Protein AF-A0A662J7N1-F1 (afdb_monomer_lite)

Secondary structure (DSSP, 8-state):
---PPPPHHHHHHTBHHHHHHHHHHHHHTTGGGGS-HHHHHHHHHHHHH-SB---HHHHHHHHHHHHHHHHHSPPPHHHHHHHHHHHHHHHHHHHHHHTT-GGGGGGGG-HHHHHHHHHHHHHS-GGG----

Radius of gyration: 20.16 Å; chains: 1; bounding box: 55×26×53 Å

pLDDT: mean 90.95, std 11.25, range [36.09, 97.69]

Foldseek 3Di:
DDPDDDDPLLQLCQALVNLVVLCVQCVVLVVLVVDDPVLNVLSVCSNVPHGGDPDPVSSVSSVVSSVSSVVSGDDDLLRQQLVQLLVVLVVVLVVVVVVPPPVSVCSSVDSVNSSVSSVVLVPDDPVPHDHD

Sequence (132 aa):
MSLQAPSIDERWLLTREGLERVKKRALRFKAWFKLDRFERAAIDLTIRVVERVRNSTLAQVILRIVDKLRQWLKPSLKERALNIGRPLAEKVSRIAQAWGNRKAKAWANDSNFIFYLGISWLNTSIIYRQPP

Structure (mmCIF, N/CA/C/O backbone):
data_AF-A0A662J7N1-F1
#
_entry.id   AF-A0A662J7N1-F1
#
loop_
_atom_site.group_PDB
_atom_site.id
_atom_site.type_symbol
_atom_site.l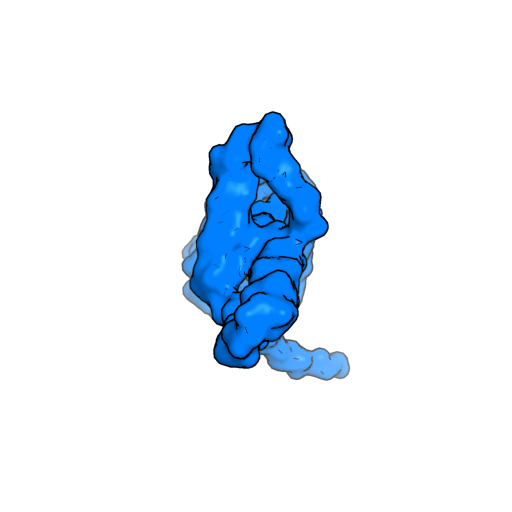abel_atom_id
_atom_site.label_alt_id
_atom_site.label_comp_id
_atom_site.label_asym_id
_atom_site.label_entity_id
_atom_site.label_seq_id
_atom_site.pdbx_PDB_ins_code
_atom_site.Cartn_x
_atom_site.Cartn_y
_atom_site.Cartn_z
_atom_site.occupancy
_atom_site.B_iso_or_equiv
_atom_site.auth_seq_id
_atom_site.auth_comp_id
_atom_site.auth_asym_id
_atom_site.auth_atom_id
_atom_site.pdbx_PDB_model_num
ATOM 1 N N . MET A 1 1 ? -30.438 8.656 -1.400 1.00 36.09 1 MET A N 1
ATOM 2 C CA . MET A 1 1 ? -28.983 8.611 -1.131 1.00 36.09 1 MET A CA 1
ATOM 3 C C . MET A 1 1 ? -28.471 7.239 -1.531 1.00 36.09 1 MET A C 1
ATOM 5 O O . MET A 1 1 ? -28.815 6.257 -0.888 1.00 36.09 1 MET A O 1
ATOM 9 N N . SER A 1 2 ? -27.761 7.160 -2.651 1.00 37.31 2 SER A N 1
ATOM 10 C CA . SER A 1 2 ? -27.396 5.904 -3.312 1.00 37.31 2 SER A CA 1
ATOM 11 C C . SER A 1 2 ? -26.343 5.144 -2.502 1.00 37.31 2 SER A C 1
ATOM 13 O O . SER A 1 2 ? -25.210 5.598 -2.367 1.00 37.31 2 SER A O 1
ATOM 15 N N . LEU A 1 3 ? -26.722 3.991 -1.947 1.00 44.69 3 LEU A N 1
ATOM 16 C CA . LEU A 1 3 ? -25.816 3.050 -1.288 1.00 44.69 3 LEU A CA 1
ATOM 17 C C . LEU A 1 3 ? -25.004 2.319 -2.361 1.00 44.69 3 LEU A C 1
ATOM 19 O O . LEU A 1 3 ? -25.375 1.236 -2.810 1.00 44.69 3 LEU A O 1
ATOM 23 N N . GLN A 1 4 ? -23.913 2.930 -2.814 1.00 53.81 4 GLN A N 1
ATOM 24 C CA . GLN A 1 4 ? -22.966 2.245 -3.683 1.00 53.81 4 GLN A CA 1
ATOM 25 C C . GLN A 1 4 ? -22.267 1.162 -2.856 1.00 53.81 4 GLN A C 1
ATOM 27 O O . GLN A 1 4 ? -21.726 1.435 -1.783 1.00 53.81 4 GLN A O 1
ATOM 32 N N . ALA A 1 5 ? -22.366 -0.091 -3.304 1.00 55.03 5 ALA A N 1
ATOM 33 C CA . ALA A 1 5 ? -21.756 -1.204 -2.596 1.00 55.03 5 ALA A CA 1
ATOM 34 C C . ALA A 1 5 ? -20.232 -0.995 -2.537 1.00 55.03 5 ALA A C 1
ATOM 36 O O . ALA A 1 5 ? -19.640 -0.685 -3.573 1.00 55.03 5 ALA A O 1
ATOM 37 N N . PRO A 1 6 ? -19.591 -1.194 -1.371 1.00 59.72 6 PRO A N 1
ATOM 38 C CA . PRO A 1 6 ? -18.159 -0.987 -1.242 1.00 59.72 6 PRO A CA 1
ATOM 39 C C . PRO A 1 6 ? -17.389 -1.905 -2.195 1.00 59.72 6 PRO A C 1
ATOM 41 O O . PRO A 1 6 ? -17.741 -3.089 -2.346 1.00 59.72 6 PRO A O 1
ATOM 44 N N . SER A 1 7 ? -16.346 -1.350 -2.818 1.00 73.06 7 SER A N 1
ATOM 45 C CA . SER A 1 7 ? -15.399 -2.075 -3.671 1.00 73.06 7 SER A CA 1
ATOM 46 C C . SER A 1 7 ? -14.762 -3.249 -2.908 1.00 73.06 7 SER A C 1
ATOM 48 O O . SER A 1 7 ? -14.816 -3.314 -1.678 1.00 73.06 7 SER A O 1
ATOM 50 N N . ILE A 1 8 ? -14.179 -4.226 -3.615 1.00 61.78 8 ILE A N 1
ATOM 51 C CA . ILE A 1 8 ? -13.595 -5.427 -2.979 1.00 61.78 8 ILE A CA 1
ATOM 52 C C . ILE A 1 8 ? -12.567 -5.036 -1.902 1.00 61.78 8 ILE A C 1
ATOM 54 O O . ILE A 1 8 ? -12.587 -5.593 -0.802 1.00 61.78 8 ILE A O 1
ATOM 58 N N . ASP A 1 9 ? -11.751 -4.019 -2.182 1.00 73.75 9 ASP A N 1
ATOM 59 C CA . ASP A 1 9 ? -10.761 -3.488 -1.244 1.00 73.75 9 ASP A CA 1
ATOM 60 C C . ASP A 1 9 ? -11.414 -2.859 -0.006 1.00 73.75 9 ASP A C 1
ATOM 62 O O . ASP A 1 9 ? -10.972 -3.086 1.121 1.00 73.75 9 ASP A O 1
ATOM 66 N N . GLU A 1 10 ? -12.504 -2.112 -0.183 1.00 82.00 10 GLU A N 1
ATOM 67 C CA . GLU A 1 10 ? -13.258 -1.507 0.921 1.00 82.00 10 GLU A CA 1
ATOM 68 C C . GLU A 1 10 ? -13.937 -2.559 1.799 1.00 82.00 10 GLU A C 1
ATOM 70 O O . GLU A 1 10 ? -13.978 -2.415 3.018 1.00 82.00 10 GLU A O 1
ATOM 75 N N . ARG A 1 11 ? -14.422 -3.664 1.222 1.00 85.75 11 ARG A N 1
ATOM 76 C CA . ARG A 1 11 ? -15.021 -4.758 2.005 1.00 85.75 11 ARG A CA 1
ATOM 77 C C . ARG A 1 11 ? -14.013 -5.409 2.944 1.00 85.75 11 ARG A C 1
ATOM 79 O O . ARG A 1 11 ? -14.375 -5.728 4.075 1.00 85.75 11 ARG A O 1
ATOM 86 N N . TRP A 1 12 ? -12.774 -5.601 2.488 1.00 90.88 12 TRP A N 1
ATOM 87 C CA . TRP A 1 12 ? -11.703 -6.138 3.328 1.00 90.88 12 TRP A CA 1
ATOM 88 C C . TRP A 1 12 ? -11.306 -5.149 4.431 1.00 90.88 12 TRP A C 1
ATOM 90 O O . TRP A 1 12 ? -11.120 -5.553 5.579 1.00 90.88 12 TRP A O 1
ATOM 100 N N . LEU A 1 13 ? -11.275 -3.848 4.128 1.00 91.88 13 LEU A N 1
ATOM 101 C CA . LEU A 1 13 ? -11.003 -2.793 5.112 1.00 91.88 13 LEU A CA 1
ATOM 102 C C . LEU A 1 13 ? -12.035 -2.699 6.240 1.00 91.88 13 LEU A C 1
ATOM 104 O O . LEU A 1 13 ? -11.736 -2.131 7.282 1.00 91.88 13 LEU A O 1
ATOM 108 N N . LEU A 1 14 ? -13.231 -3.251 6.050 1.00 93.81 14 LEU A N 1
ATOM 109 C CA . LEU A 1 14 ? -14.300 -3.270 7.049 1.00 93.81 14 LEU A CA 1
ATOM 110 C C . LEU A 1 14 ? -14.282 -4.522 7.941 1.00 93.81 14 LEU A C 1
ATOM 112 O O . LEU A 1 14 ? -15.233 -4.759 8.689 1.00 93.81 14 LEU A O 1
ATOM 116 N N . THR A 1 15 ? -13.229 -5.334 7.864 1.00 95.81 15 THR A N 1
ATOM 117 C CA . THR A 1 15 ? -12.997 -6.485 8.752 1.00 95.81 15 THR A CA 1
ATOM 118 C C . THR A 1 15 ? -12.025 -6.127 9.875 1.00 95.81 15 THR A C 1
ATOM 120 O O . THR A 1 15 ? -11.179 -5.243 9.702 1.00 95.81 15 THR A O 1
ATOM 123 N N . ARG A 1 16 ? -12.105 -6.834 11.010 1.00 96.00 16 ARG A N 1
ATOM 124 C CA . ARG A 1 16 ? -11.141 -6.708 12.117 1.00 96.00 16 ARG A CA 1
ATOM 125 C C . ARG A 1 16 ? -9.707 -6.845 11.607 1.00 96.00 16 ARG A C 1
ATOM 127 O O . ARG A 1 16 ? -8.887 -5.959 11.836 1.00 96.00 16 ARG A O 1
ATOM 134 N N . GLU A 1 17 ? -9.431 -7.913 10.861 1.00 95.88 17 GLU A N 1
ATOM 135 C CA . GLU A 1 17 ? -8.106 -8.197 10.300 1.00 95.88 17 GLU A CA 1
ATOM 136 C C . GLU A 1 17 ? -7.610 -7.060 9.389 1.00 95.88 17 GLU A C 1
ATOM 138 O O . GLU A 1 17 ? -6.462 -6.611 9.495 1.00 95.88 17 GLU A O 1
ATOM 143 N N . GLY A 1 18 ? -8.489 -6.547 8.521 1.00 94.69 18 GLY A N 1
ATOM 144 C CA . GLY A 1 18 ? -8.179 -5.430 7.635 1.00 94.69 18 GLY A CA 1
ATOM 145 C C . GLY A 1 18 ? -7.777 -4.172 8.397 1.00 94.69 18 GLY A C 1
ATOM 146 O O . GLY A 1 18 ? -6.723 -3.582 8.128 1.00 94.69 18 GLY A O 1
ATOM 147 N N . LEU A 1 19 ? -8.570 -3.798 9.403 1.00 95.75 19 LEU A N 1
ATOM 148 C CA . LEU A 1 19 ? -8.303 -2.635 10.247 1.00 95.75 19 LEU A CA 1
ATOM 149 C C . LEU A 1 19 ? -7.039 -2.797 11.090 1.00 95.75 19 LEU A C 1
ATOM 151 O O . LEU A 1 19 ? -6.246 -1.858 11.178 1.00 95.75 19 LEU A O 1
ATOM 155 N N . GLU A 1 20 ? -6.788 -3.977 11.654 1.00 96.62 20 GLU A N 1
ATOM 156 C CA . GLU A 1 20 ? -5.546 -4.255 12.377 1.00 96.62 20 GLU A CA 1
ATOM 157 C C . GLU A 1 20 ? -4.319 -4.080 11.486 1.00 96.62 20 GLU A C 1
ATOM 159 O O . GLU A 1 20 ? -3.313 -3.494 11.900 1.00 96.62 20 GLU A O 1
ATOM 164 N N . ARG A 1 21 ? -4.386 -4.558 10.240 1.00 94.25 21 ARG A N 1
ATOM 165 C CA . ARG A 1 21 ? -3.282 -4.441 9.287 1.00 94.25 21 ARG A CA 1
ATOM 166 C C . ARG A 1 21 ? -3.041 -2.990 8.878 1.00 94.25 21 ARG A C 1
ATOM 168 O O . ARG A 1 21 ? -1.882 -2.566 8.807 1.00 94.25 21 ARG A O 1
ATOM 175 N N . VAL A 1 22 ? -4.106 -2.214 8.670 1.00 93.75 22 VAL A N 1
ATOM 176 C CA . VAL A 1 22 ? -4.009 -0.765 8.432 1.00 93.75 22 VAL A CA 1
ATOM 177 C C . VAL A 1 22 ? -3.405 -0.059 9.643 1.00 93.75 22 VAL A C 1
ATOM 179 O O . VAL A 1 22 ? -2.440 0.687 9.475 1.00 93.75 22 VAL A O 1
ATOM 182 N N . LYS A 1 23 ? -3.887 -0.341 10.860 1.00 95.62 23 LYS A N 1
ATOM 183 C CA . LYS A 1 23 ? -3.368 0.243 12.105 1.00 95.62 23 LYS A CA 1
ATOM 184 C C . LYS A 1 23 ? -1.885 -0.076 12.304 1.00 95.62 23 LYS A C 1
ATOM 186 O O . LYS A 1 23 ? -1.091 0.838 12.521 1.00 95.62 23 LYS A O 1
ATOM 191 N N . LYS A 1 24 ? -1.474 -1.342 12.151 1.00 95.31 24 LYS A N 1
ATOM 192 C CA . LYS A 1 24 ? -0.061 -1.769 12.225 1.00 95.31 24 LYS A CA 1
ATOM 193 C C . LYS A 1 24 ? 0.810 -0.999 11.227 1.00 95.31 24 LYS A C 1
ATOM 195 O O . LYS A 1 24 ? 1.888 -0.519 11.579 1.00 95.31 24 LYS A O 1
ATOM 200 N N . ARG A 1 25 ? 0.340 -0.835 9.983 1.00 91.69 25 ARG A N 1
ATOM 201 C CA . ARG A 1 25 ? 1.048 -0.044 8.962 1.00 91.69 25 ARG A CA 1
ATOM 202 C C . ARG A 1 25 ? 1.112 1.437 9.355 1.00 91.69 25 ARG A C 1
ATOM 204 O O . ARG A 1 25 ? 2.189 2.021 9.290 1.00 91.69 25 ARG A O 1
ATOM 211 N N . ALA A 1 26 ? 0.006 2.031 9.796 1.00 94.00 26 ALA A N 1
ATOM 212 C CA . ALA A 1 26 ? -0.071 3.433 10.206 1.00 94.00 26 ALA A CA 1
ATOM 213 C C . ALA A 1 26 ? 0.849 3.762 11.389 1.00 94.00 26 ALA A C 1
ATOM 215 O O . ALA A 1 26 ? 1.507 4.804 11.373 1.00 94.00 26 ALA A O 1
ATOM 216 N N . LEU A 1 27 ? 0.948 2.867 12.376 1.00 95.38 27 LEU A N 1
ATOM 217 C CA . LEU A 1 27 ? 1.874 2.991 13.504 1.00 95.38 27 LEU A CA 1
ATOM 218 C C . LEU A 1 27 ? 3.330 3.031 13.026 1.00 95.38 27 LEU A C 1
ATOM 220 O O . LEU A 1 27 ? 4.070 3.945 13.384 1.00 95.38 27 LEU A O 1
ATOM 224 N N . ARG A 1 28 ? 3.723 2.105 12.139 1.00 91.31 28 ARG A N 1
ATOM 225 C CA . ARG A 1 28 ? 5.092 2.035 11.598 1.00 91.31 28 ARG A CA 1
ATOM 226 C C . ARG A 1 28 ? 5.513 3.304 10.851 1.00 91.31 28 ARG A C 1
ATOM 228 O O . ARG A 1 28 ? 6.670 3.700 10.918 1.00 91.31 28 ARG A O 1
ATOM 235 N N . PHE A 1 29 ? 4.585 3.946 10.146 1.00 89.19 29 PHE A N 1
ATOM 236 C CA . PHE A 1 29 ? 4.845 5.185 9.403 1.00 89.19 29 PHE A CA 1
ATOM 237 C C . PHE A 1 29 ? 4.560 6.460 10.211 1.00 89.19 29 PHE A C 1
ATOM 239 O O . PHE A 1 29 ? 4.566 7.548 9.638 1.00 89.19 29 PHE A O 1
ATOM 246 N N . LYS A 1 30 ? 4.287 6.346 11.521 1.00 91.25 30 LYS A N 1
ATOM 247 C CA . LYS A 1 30 ? 3.860 7.452 12.400 1.00 91.25 30 LYS A CA 1
ATOM 248 C C . LYS A 1 30 ? 2.593 8.188 11.917 1.00 91.25 30 LYS A C 1
ATOM 250 O O . LYS A 1 30 ? 2.241 9.227 12.464 1.00 91.25 30 LYS A O 1
ATOM 255 N N . ALA A 1 31 ? 1.878 7.640 10.932 1.00 94.06 31 ALA A N 1
ATOM 256 C CA . ALA A 1 31 ? 0.633 8.190 10.399 1.00 94.06 31 ALA A CA 1
ATOM 257 C C . ALA A 1 31 ? -0.517 8.068 11.408 1.00 94.06 31 ALA A C 1
ATOM 259 O O . ALA A 1 31 ? -1.400 8.916 11.432 1.00 94.06 31 ALA A O 1
ATOM 260 N N . TRP A 1 32 ? -0.472 7.059 12.286 1.00 96.50 32 TRP A N 1
ATOM 261 C CA . TRP A 1 32 ? -1.463 6.869 13.350 1.00 96.50 32 TRP A CA 1
ATOM 262 C C . TRP A 1 32 ? -1.586 8.084 14.278 1.00 96.50 32 TRP A C 1
ATOM 264 O O . TRP A 1 32 ? -2.681 8.436 14.698 1.00 96.50 32 TRP A O 1
ATOM 274 N N . PHE A 1 33 ? -0.469 8.753 14.566 1.00 95.06 33 PHE A N 1
ATOM 275 C CA . PHE A 1 33 ? -0.425 9.890 15.489 1.00 95.06 33 PHE A CA 1
ATOM 276 C C . PHE A 1 33 ? -0.890 11.209 14.865 1.00 95.06 33 PHE A C 1
ATOM 278 O O . PHE A 1 33 ? -1.024 12.195 15.579 1.00 95.06 33 PHE A O 1
ATOM 285 N N . LYS A 1 34 ? -1.145 11.228 13.552 1.00 95.31 34 LYS A N 1
ATOM 286 C CA . LYS A 1 34 ? -1.747 12.372 12.858 1.00 95.31 34 LYS A CA 1
ATOM 287 C C . LYS A 1 34 ? -3.279 12.373 12.939 1.00 95.31 34 LYS A C 1
ATOM 289 O O . LYS A 1 34 ? -3.888 13.386 12.621 1.00 95.31 34 LYS A O 1
ATOM 294 N N . LEU A 1 35 ? -3.888 11.248 13.328 1.00 96.69 35 LEU A N 1
ATOM 295 C CA . LEU A 1 35 ? -5.328 11.147 13.556 1.00 96.69 35 LEU A CA 1
ATOM 296 C C . LEU A 1 35 ? -5.724 11.803 14.880 1.00 96.69 35 LEU A C 1
ATOM 298 O O . LEU A 1 35 ? -5.013 11.694 15.888 1.00 96.69 35 LEU A O 1
ATOM 302 N N . ASP A 1 36 ? -6.916 12.392 14.900 1.00 96.56 36 ASP A N 1
ATOM 303 C CA . ASP A 1 36 ? -7.492 12.922 16.131 1.00 96.56 36 ASP A CA 1
ATOM 304 C C . ASP A 1 36 ? -7.813 11.798 17.146 1.00 96.56 36 ASP A C 1
ATOM 306 O O . ASP A 1 36 ? -7.864 10.606 16.818 1.00 96.56 36 ASP A O 1
ATOM 310 N N . ARG A 1 37 ? -7.997 12.161 18.422 1.00 97.19 37 ARG A N 1
ATOM 311 C CA . ARG A 1 37 ? -8.374 11.233 19.496 1.00 97.19 37 ARG A CA 1
ATOM 312 C C . ARG A 1 37 ? -9.647 10.451 19.160 1.00 97.19 37 ARG A C 1
ATOM 314 O O . ARG A 1 37 ? -9.669 9.244 19.406 1.00 97.19 37 ARG A O 1
ATOM 321 N N . PHE A 1 38 ? -10.672 11.091 18.592 1.00 97.31 38 PHE A N 1
ATOM 322 C CA . PHE A 1 38 ? -11.931 10.413 18.263 1.00 97.31 38 PHE A CA 1
ATOM 323 C C . PHE A 1 38 ? -11.778 9.427 17.103 1.00 97.31 38 PHE A C 1
ATOM 325 O O . PHE A 1 38 ? -12.335 8.333 17.146 1.00 97.31 38 PHE A O 1
ATOM 332 N N . GLU A 1 39 ? -10.968 9.765 16.101 1.00 96.81 39 GLU A N 1
ATOM 333 C CA . GLU A 1 39 ? -10.700 8.887 14.956 1.00 96.81 39 GLU A CA 1
ATOM 334 C C . GLU A 1 39 ? -9.939 7.629 15.381 1.00 96.81 39 GLU A C 1
ATOM 336 O O . GLU A 1 39 ? -10.285 6.514 14.983 1.00 96.81 39 GLU A O 1
ATOM 341 N N . ARG A 1 40 ? -8.934 7.792 16.251 1.00 97.62 40 ARG A N 1
ATOM 342 C CA . ARG A 1 40 ? -8.205 6.661 16.841 1.00 97.62 40 ARG A CA 1
ATOM 343 C C . ARG A 1 40 ? -9.127 5.777 17.675 1.00 97.62 40 ARG A C 1
ATOM 345 O O . ARG A 1 40 ? -9.120 4.562 17.493 1.00 97.62 40 ARG A O 1
ATOM 352 N N . ALA A 1 41 ? -9.953 6.381 18.531 1.00 97.44 41 ALA A N 1
ATOM 353 C CA . ALA A 1 41 ? -10.915 5.652 19.353 1.00 9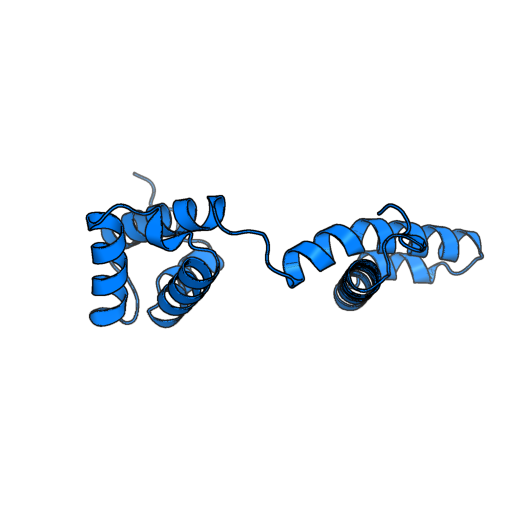7.44 41 ALA A CA 1
ATOM 354 C C . ALA A 1 41 ? -11.935 4.878 18.502 1.00 97.44 41 ALA A C 1
ATOM 356 O O . ALA A 1 41 ? -12.228 3.726 18.812 1.00 97.44 41 ALA A O 1
ATOM 357 N N . ALA A 1 42 ? -12.432 5.466 17.409 1.00 96.62 42 ALA A N 1
ATOM 358 C CA . ALA A 1 42 ? -13.366 4.805 16.501 1.00 96.62 42 ALA A CA 1
ATOM 359 C C . ALA A 1 42 ? -12.765 3.532 15.885 1.00 96.62 42 ALA A C 1
ATOM 361 O O . ALA A 1 42 ? -13.404 2.478 15.895 1.00 96.62 42 ALA A O 1
ATOM 362 N N . ILE A 1 43 ? -11.522 3.599 15.400 1.00 96.94 43 ILE A N 1
ATOM 363 C CA . ILE A 1 43 ? -10.816 2.432 14.855 1.00 96.94 43 ILE A CA 1
ATOM 364 C C . ILE A 1 43 ? -10.546 1.392 15.951 1.00 96.94 43 ILE A C 1
ATOM 366 O O . ILE A 1 43 ? -10.822 0.211 15.750 1.00 96.94 43 ILE A O 1
ATOM 370 N N . ASP A 1 44 ? -10.056 1.818 17.117 1.00 97.62 44 ASP A N 1
ATOM 371 C CA . ASP A 1 44 ? -9.706 0.919 18.222 1.00 97.62 44 ASP A CA 1
ATOM 372 C C . ASP A 1 44 ? -10.921 0.166 18.773 1.00 97.62 44 ASP A C 1
ATOM 374 O O . ASP A 1 44 ? -10.856 -1.047 18.986 1.00 97.62 44 ASP A O 1
ATOM 378 N N . LEU A 1 45 ? -12.048 0.860 18.950 1.00 96.88 45 LEU A N 1
ATOM 379 C CA . LEU A 1 45 ? -13.308 0.245 19.363 1.00 96.88 45 LEU A CA 1
ATOM 380 C C . LEU A 1 45 ? -13.841 -0.707 18.293 1.00 96.88 45 LEU A C 1
ATOM 382 O O . LEU A 1 45 ? -14.282 -1.803 18.629 1.00 96.88 45 LEU A O 1
ATOM 386 N N . THR A 1 46 ? -13.754 -0.331 17.014 1.00 96.75 46 THR A N 1
ATOM 387 C CA . THR A 1 46 ? -14.210 -1.193 15.914 1.00 96.75 46 THR A CA 1
ATOM 388 C C . THR A 1 46 ? -13.417 -2.497 15.873 1.00 96.75 46 THR A C 1
ATOM 390 O O . THR A 1 46 ? -14.023 -3.562 15.827 1.00 96.75 46 THR A O 1
ATOM 393 N N . ILE A 1 47 ? -12.085 -2.431 15.987 1.00 96.94 47 ILE A N 1
ATOM 394 C CA . ILE A 1 47 ? -11.216 -3.618 16.065 1.00 96.94 47 ILE A CA 1
ATOM 395 C C . ILE A 1 47 ? -11.564 -4.481 17.286 1.00 96.94 47 ILE A C 1
ATOM 397 O O . ILE A 1 47 ? -11.557 -5.707 17.203 1.00 96.94 47 ILE A O 1
ATOM 401 N N . ARG A 1 48 ? -11.858 -3.862 18.436 1.00 96.88 48 ARG A N 1
ATOM 402 C CA . ARG A 1 48 ? -12.142 -4.598 19.675 1.00 96.88 48 ARG A CA 1
ATOM 403 C C . ARG A 1 48 ? -13.490 -5.318 19.633 1.00 96.88 48 ARG A C 1
ATOM 405 O O . ARG A 1 48 ? -13.576 -6.451 20.101 1.00 96.88 48 ARG A O 1
ATOM 412 N N . VAL A 1 49 ? -14.524 -4.657 19.114 1.00 95.88 49 VAL A N 1
ATOM 413 C CA . VAL A 1 49 ? -15.928 -5.064 19.289 1.00 95.88 49 VAL A CA 1
ATOM 414 C C . VAL A 1 49 ? -16.476 -5.834 18.088 1.00 95.88 49 VAL A C 1
ATOM 416 O O . VAL A 1 49 ? -17.344 -6.686 18.261 1.00 95.88 49 VAL A O 1
ATOM 419 N N . VAL A 1 50 ? -16.004 -5.553 16.872 1.00 94.25 50 VAL A N 1
ATOM 420 C CA . VAL A 1 50 ? -16.687 -5.985 15.649 1.00 94.25 50 VAL A CA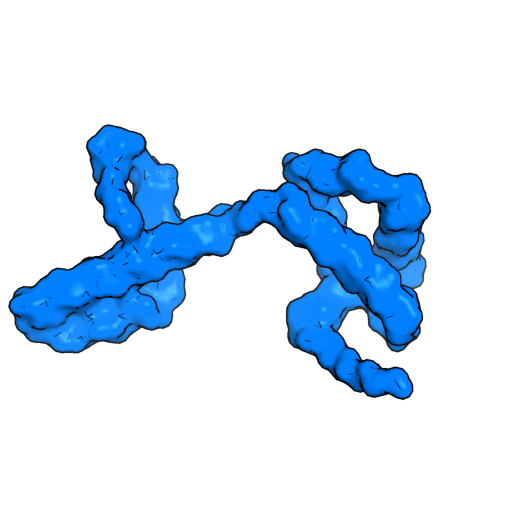 1
ATOM 421 C C . VAL A 1 50 ? -15.765 -6.816 14.765 1.00 94.25 50 VAL A C 1
ATOM 423 O O . VAL A 1 50 ? -14.693 -6.373 14.374 1.00 94.25 50 VAL A O 1
ATOM 426 N N . GLU A 1 51 ? -16.228 -8.006 14.375 1.00 94.69 51 GLU A N 1
ATOM 427 C CA . GLU A 1 51 ? -15.502 -8.841 13.411 1.00 94.69 51 GLU A CA 1
ATOM 428 C C . GLU A 1 51 ? -15.586 -8.283 11.985 1.00 94.69 51 GLU A C 1
ATOM 430 O O . GLU A 1 51 ? -14.603 -8.226 11.247 1.00 94.69 51 GLU A O 1
ATOM 435 N N . ARG A 1 52 ? -16.778 -7.821 11.596 1.00 94.62 52 ARG A N 1
ATOM 436 C CA . ARG A 1 52 ? -17.026 -7.164 10.314 1.00 94.62 52 ARG A CA 1
ATOM 437 C C . ARG A 1 52 ? -18.088 -6.086 10.448 1.00 94.62 52 ARG A C 1
ATOM 439 O O . ARG A 1 52 ? -19.193 -6.351 10.921 1.00 94.62 52 ARG A O 1
ATOM 446 N N . VAL A 1 53 ? -17.780 -4.883 9.978 1.00 93.81 53 VAL A N 1
ATOM 447 C CA . VAL A 1 53 ? -18.707 -3.751 9.989 1.00 93.81 53 VAL A CA 1
ATOM 448 C C . VAL A 1 53 ? -19.809 -3.988 8.955 1.00 93.81 53 VAL A C 1
ATOM 450 O O . VAL A 1 53 ? -19.552 -4.036 7.754 1.00 93.81 53 VAL A O 1
ATOM 453 N N . ARG A 1 54 ? -21.049 -4.160 9.431 1.00 91.00 54 ARG A N 1
ATOM 454 C CA . ARG A 1 54 ? -22.249 -4.325 8.583 1.00 91.00 54 ARG A CA 1
ATOM 455 C C . ARG A 1 54 ? -23.074 -3.045 8.454 1.00 91.00 54 ARG A C 1
ATOM 457 O O . ARG A 1 54 ? -23.799 -2.882 7.480 1.00 91.00 54 ARG A O 1
ATOM 464 N N . ASN A 1 55 ? -22.971 -2.146 9.431 1.00 93.44 55 ASN A N 1
ATOM 465 C CA . ASN A 1 55 ? -23.688 -0.877 9.425 1.00 93.44 55 ASN A CA 1
ATOM 466 C C . ASN A 1 55 ? -23.043 0.093 8.418 1.00 93.44 55 ASN A C 1
ATOM 468 O O . ASN A 1 55 ? -21.842 0.352 8.491 1.00 93.44 55 ASN A O 1
ATOM 472 N N . SER A 1 56 ? -23.843 0.636 7.499 1.00 92.00 56 SER A N 1
ATOM 473 C CA . SER A 1 56 ? -23.373 1.521 6.426 1.00 92.00 56 SER A CA 1
ATOM 474 C C . SER A 1 56 ? -22.805 2.841 6.945 1.00 92.00 56 SER A C 1
ATOM 476 O O . SER A 1 56 ? -21.796 3.314 6.429 1.00 92.00 56 SER A O 1
ATOM 478 N N . THR A 1 57 ? -23.410 3.422 7.979 1.00 93.94 57 THR A N 1
ATOM 479 C CA . THR A 1 57 ? -22.948 4.674 8.588 1.00 93.94 57 THR A CA 1
ATOM 480 C C . THR A 1 57 ? -21.583 4.482 9.241 1.00 93.94 57 THR A C 1
ATOM 482 O O . THR A 1 57 ? -20.655 5.242 8.969 1.00 93.94 57 THR A O 1
ATOM 485 N N . LEU A 1 58 ? -21.423 3.422 10.041 1.00 93.19 58 LEU A N 1
ATOM 486 C CA . LEU A 1 58 ? -20.133 3.087 10.645 1.00 93.19 58 LEU A CA 1
ATOM 487 C C . LEU A 1 58 ? -19.084 2.785 9.569 1.00 93.19 58 LEU A C 1
ATOM 489 O O . LEU A 1 58 ? -17.960 3.272 9.660 1.00 93.19 58 LEU A O 1
ATOM 493 N N . ALA A 1 59 ? -19.454 2.044 8.522 1.00 94.38 59 ALA A N 1
ATOM 494 C CA . ALA A 1 59 ? -18.556 1.754 7.412 1.00 94.38 59 ALA A CA 1
ATOM 495 C C . ALA A 1 59 ? -18.027 3.034 6.750 1.00 94.38 59 ALA A C 1
ATOM 497 O O . ALA A 1 59 ? -16.824 3.155 6.540 1.00 94.38 59 ALA A O 1
ATOM 498 N N . GLN A 1 60 ? -18.891 4.017 6.487 1.00 94.50 60 GLN A N 1
ATOM 499 C CA . GLN A 1 60 ? -18.478 5.299 5.908 1.00 94.50 60 GLN A CA 1
ATOM 500 C C . GLN A 1 60 ? -17.508 6.066 6.813 1.00 94.50 60 GLN A C 1
ATOM 502 O O . GLN A 1 60 ? -16.520 6.614 6.324 1.00 94.50 60 GLN A O 1
ATOM 507 N N . VAL A 1 61 ? -17.763 6.098 8.125 1.00 95.62 61 VAL A N 1
ATOM 508 C CA . VAL A 1 61 ? -16.863 6.752 9.090 1.00 95.62 61 VAL A CA 1
ATOM 509 C C . VAL A 1 61 ? -15.488 6.083 9.078 1.00 95.62 61 VAL A C 1
ATOM 511 O O . VAL A 1 61 ? -14.470 6.765 8.966 1.00 95.62 61 VAL A O 1
ATOM 514 N N . ILE A 1 62 ? -15.452 4.752 9.131 1.00 96.25 62 ILE A N 1
ATOM 515 C CA . ILE A 1 62 ? -14.208 3.980 9.142 1.00 96.25 62 ILE A CA 1
ATOM 516 C C . ILE A 1 62 ? -13.434 4.150 7.832 1.00 96.25 62 ILE A C 1
ATOM 518 O O . ILE A 1 62 ? -12.232 4.411 7.874 1.00 96.25 62 ILE A O 1
ATOM 522 N N . LEU A 1 63 ? -14.104 4.079 6.679 1.00 95.19 63 LEU A N 1
ATOM 523 C CA . LEU A 1 63 ? -13.464 4.270 5.376 1.00 95.19 63 LEU A CA 1
ATOM 524 C C . LEU A 1 63 ? -12.854 5.670 5.242 1.00 95.19 63 LEU A C 1
ATOM 526 O O . LEU A 1 63 ? -11.697 5.783 4.849 1.00 95.19 63 LEU A O 1
ATOM 530 N N . ARG A 1 64 ? -13.549 6.724 5.695 1.00 95.88 64 ARG A N 1
ATOM 531 C CA . ARG A 1 64 ? -12.994 8.091 5.714 1.00 95.88 64 ARG A CA 1
ATOM 532 C C . ARG A 1 64 ? -11.713 8.199 6.543 1.00 95.88 64 ARG A C 1
ATOM 534 O O . ARG A 1 64 ? -10.768 8.868 6.125 1.00 95.88 64 ARG A O 1
ATOM 541 N N . ILE A 1 65 ? -11.662 7.550 7.708 1.00 96.06 65 ILE A N 1
ATOM 542 C CA . ILE A 1 65 ? -10.455 7.531 8.551 1.00 96.06 65 ILE A CA 1
ATOM 543 C C . ILE A 1 65 ? -9.327 6.760 7.849 1.00 96.06 65 ILE A C 1
ATOM 545 O O . ILE A 1 65 ? -8.179 7.210 7.830 1.00 96.06 65 ILE A O 1
ATOM 549 N N . VAL A 1 66 ? -9.642 5.616 7.236 1.00 94.69 66 VAL A N 1
ATOM 550 C CA . VAL A 1 66 ? -8.673 4.820 6.470 1.00 94.69 66 VAL A CA 1
ATOM 551 C C . VAL A 1 66 ? -8.124 5.604 5.274 1.00 94.69 66 VAL A C 1
ATOM 553 O O . VAL A 1 66 ? -6.926 5.525 5.003 1.00 94.69 66 VAL A O 1
ATOM 556 N N . ASP A 1 67 ? -8.942 6.403 4.595 1.00 93.56 67 ASP A N 1
ATOM 557 C CA . ASP A 1 67 ? -8.496 7.229 3.472 1.00 93.56 67 ASP A CA 1
ATOM 558 C C . ASP A 1 67 ? -7.550 8.350 3.917 1.00 93.56 67 ASP A C 1
ATOM 560 O O . ASP A 1 67 ? -6.520 8.566 3.274 1.00 93.56 67 ASP A O 1
ATOM 564 N N . LYS A 1 68 ? -7.801 8.987 5.070 1.00 94.00 68 LYS A N 1
ATOM 565 C CA . LYS A 1 68 ? -6.829 9.914 5.685 1.00 94.00 68 LYS A CA 1
ATOM 566 C C . LYS A 1 68 ? -5.496 9.223 5.961 1.00 94.00 68 LYS A C 1
ATOM 568 O O . LYS A 1 68 ? -4.435 9.743 5.615 1.00 94.00 68 LYS A O 1
ATOM 573 N N . LEU A 1 69 ? -5.537 8.016 6.532 1.00 93.06 69 LEU A N 1
ATOM 574 C CA . LEU A 1 69 ? -4.326 7.230 6.766 1.00 93.06 69 LEU A CA 1
ATOM 575 C C . LEU A 1 69 ? -3.597 6.922 5.455 1.00 93.06 69 LEU A C 1
ATOM 577 O O . LEU A 1 69 ? -2.380 7.084 5.394 1.00 93.06 69 LEU A O 1
ATOM 581 N N . ARG A 1 70 ? -4.313 6.520 4.400 1.00 89.50 70 ARG A N 1
ATOM 582 C CA . ARG A 1 70 ? -3.733 6.233 3.078 1.00 89.50 70 ARG A CA 1
ATOM 583 C C . ARG A 1 70 ? -2.990 7.431 2.494 1.00 89.50 70 ARG A C 1
ATOM 585 O O . ARG A 1 70 ? -1.898 7.234 1.973 1.00 89.50 70 ARG A O 1
ATOM 592 N N . GLN A 1 71 ? -3.512 8.648 2.646 1.00 88.81 71 GLN A N 1
ATOM 593 C CA . GLN A 1 71 ? -2.852 9.870 2.164 1.00 88.81 71 GLN A CA 1
ATOM 594 C C . GLN A 1 71 ? -1.497 10.127 2.841 1.00 88.81 71 GLN A C 1
ATOM 596 O O . GLN A 1 71 ? -0.589 10.692 2.235 1.00 88.81 71 GLN A O 1
ATOM 601 N N . TRP A 1 72 ? -1.330 9.708 4.097 1.00 90.44 72 TRP A N 1
ATOM 602 C CA . TRP A 1 72 ? -0.069 9.872 4.830 1.00 90.44 72 TRP A CA 1
ATOM 603 C C . TRP A 1 72 ? 0.866 8.671 4.728 1.00 90.44 72 TRP A C 1
ATOM 605 O O . TRP A 1 72 ? 2.050 8.774 5.067 1.00 90.44 72 TRP A O 1
ATOM 615 N N . LEU A 1 73 ? 0.349 7.520 4.310 1.00 87.81 73 LEU A N 1
ATOM 616 C CA . LEU A 1 73 ? 1.131 6.309 4.153 1.00 87.81 73 LEU A CA 1
ATOM 617 C C . LEU A 1 73 ? 1.966 6.390 2.879 1.00 87.81 73 LEU A C 1
ATOM 619 O O . LEU A 1 73 ? 1.453 6.542 1.776 1.00 87.81 73 LEU A O 1
ATOM 623 N N . LYS A 1 74 ? 3.280 6.193 3.023 1.00 79.44 74 LYS A N 1
ATOM 624 C CA . LYS A 1 74 ? 4.142 5.977 1.858 1.00 79.44 74 LYS A CA 1
ATOM 625 C C . LYS A 1 74 ? 3.689 4.710 1.109 1.00 79.44 74 LYS A C 1
ATOM 627 O O . LYS A 1 74 ? 3.250 3.745 1.768 1.00 79.44 74 LYS A O 1
ATOM 632 N N . PRO A 1 75 ? 3.841 4.672 -0.230 1.00 79.94 75 PRO A N 1
ATOM 633 C CA . PRO A 1 75 ? 3.519 3.478 -0.987 1.00 79.94 75 PRO A CA 1
ATOM 634 C C . PRO A 1 75 ? 4.341 2.292 -0.475 1.00 79.94 75 PRO A C 1
ATOM 636 O O . PRO A 1 75 ? 5.484 2.448 -0.024 1.00 79.94 75 PRO A O 1
ATOM 639 N N . SER A 1 76 ? 3.737 1.107 -0.482 1.00 83.25 76 SER A N 1
ATOM 640 C CA . SER A 1 76 ? 4.389 -0.117 -0.021 1.00 83.25 76 SER A CA 1
ATOM 641 C C . SER A 1 76 ? 5.623 -0.414 -0.872 1.00 83.25 76 SER A C 1
ATOM 643 O O . SER A 1 76 ? 5.742 0.069 -1.995 1.00 83.25 76 SER A O 1
ATOM 645 N N . LEU A 1 77 ? 6.554 -1.229 -0.362 1.00 86.06 77 LEU A N 1
ATOM 646 C CA . LEU A 1 77 ? 7.703 -1.671 -1.161 1.00 86.06 77 LEU A CA 1
ATOM 647 C C . LEU A 1 77 ? 7.240 -2.270 -2.497 1.00 86.06 77 LEU A C 1
ATOM 649 O O . LEU A 1 77 ? 7.820 -1.965 -3.531 1.00 86.06 77 LEU A O 1
ATOM 653 N N . LYS A 1 78 ? 6.151 -3.049 -2.468 1.00 88.25 78 LYS A N 1
ATOM 654 C CA . LYS A 1 78 ? 5.532 -3.633 -3.657 1.00 88.25 78 LYS A CA 1
ATOM 655 C C . LYS A 1 78 ? 4.993 -2.571 -4.610 1.00 88.25 78 LYS A C 1
ATOM 657 O O . LYS A 1 78 ? 5.331 -2.613 -5.783 1.00 88.25 78 LYS A O 1
ATOM 662 N N . GLU A 1 79 ? 4.215 -1.608 -4.118 1.00 89.56 79 GLU A N 1
ATOM 663 C CA . GLU A 1 79 ? 3.710 -0.493 -4.938 1.00 89.56 79 GLU A CA 1
ATOM 664 C C . GLU A 1 79 ? 4.861 0.308 -5.560 1.00 89.56 79 GLU A C 1
ATOM 666 O O . GLU A 1 79 ? 4.859 0.569 -6.758 1.00 89.56 79 GLU A O 1
ATOM 671 N N . ARG A 1 80 ? 5.891 0.640 -4.771 1.00 90.75 80 ARG A N 1
ATOM 672 C CA . ARG A 1 80 ? 7.083 1.347 -5.259 1.00 90.75 80 ARG A CA 1
ATOM 673 C C . ARG A 1 80 ? 7.811 0.547 -6.336 1.00 90.75 80 ARG A C 1
ATOM 675 O O . ARG A 1 80 ? 8.136 1.108 -7.375 1.00 90.75 80 ARG A O 1
ATOM 682 N N . ALA A 1 81 ? 8.050 -0.741 -6.096 1.00 94.38 81 ALA A N 1
ATOM 683 C CA . ALA A 1 81 ? 8.714 -1.620 -7.049 1.00 94.38 81 ALA A CA 1
ATOM 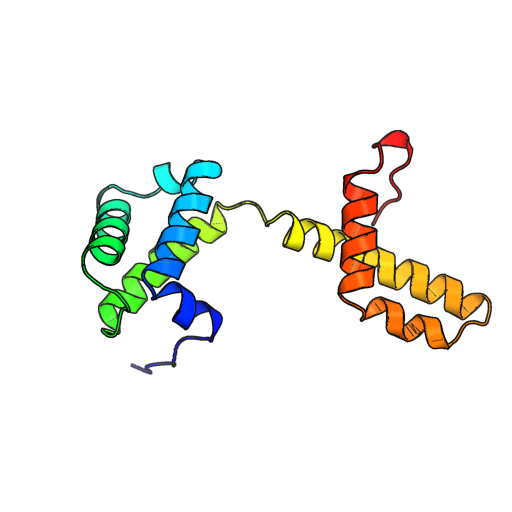684 C C . ALA A 1 81 ? 7.905 -1.753 -8.344 1.00 94.38 81 ALA A C 1
ATOM 686 O O . ALA A 1 81 ? 8.472 -1.618 -9.415 1.00 94.38 81 ALA A O 1
ATOM 687 N N . LEU A 1 82 ? 6.585 -1.937 -8.272 1.00 94.94 82 LEU A N 1
ATOM 688 C CA . LEU A 1 82 ? 5.740 -2.021 -9.466 1.00 94.94 82 LEU A CA 1
ATOM 689 C C . LEU A 1 82 ? 5.719 -0.706 -10.259 1.00 94.94 82 LEU A C 1
ATOM 691 O O . LEU A 1 82 ? 5.807 -0.739 -11.484 1.00 94.94 82 LEU A O 1
ATOM 695 N N . ASN A 1 83 ? 5.661 0.440 -9.574 1.00 94.00 83 ASN A N 1
ATOM 696 C CA . ASN A 1 83 ? 5.683 1.754 -10.222 1.00 94.00 83 ASN A CA 1
ATOM 697 C C . ASN A 1 83 ? 7.002 2.016 -10.965 1.00 94.00 83 ASN A C 1
ATOM 699 O O . ASN A 1 83 ? 6.980 2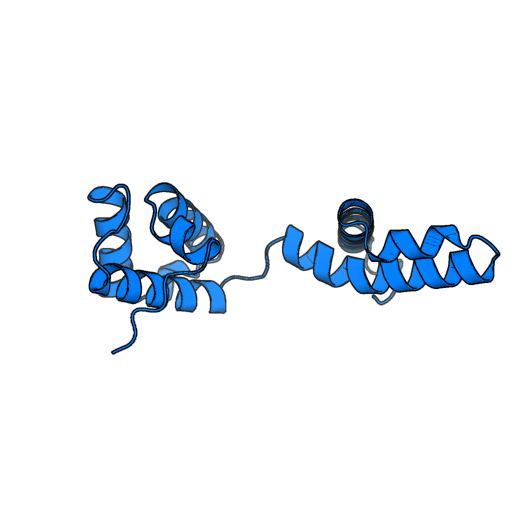.587 -12.047 1.00 94.00 83 ASN A O 1
ATOM 703 N N . ILE A 1 84 ? 8.135 1.584 -10.402 1.00 94.56 84 ILE A N 1
ATOM 704 C CA . ILE A 1 84 ? 9.462 1.695 -11.033 1.00 94.56 84 ILE A CA 1
ATOM 705 C C . ILE A 1 84 ? 9.639 0.642 -12.132 1.00 94.56 84 ILE A C 1
ATOM 707 O O . ILE A 1 84 ? 10.171 0.915 -13.200 1.00 94.56 84 ILE A O 1
ATOM 711 N N . GLY A 1 85 ? 9.200 -0.584 -11.865 1.00 95.81 85 GLY A N 1
ATOM 712 C CA . GLY A 1 85 ? 9.406 -1.730 -12.734 1.00 95.81 85 GLY A CA 1
ATOM 713 C C . GLY A 1 85 ? 8.591 -1.680 -14.019 1.00 95.81 85 GLY A C 1
ATOM 714 O O . GLY A 1 85 ? 9.029 -2.232 -15.021 1.00 95.81 85 GLY A O 1
ATOM 715 N N . ARG A 1 86 ? 7.423 -1.022 -14.019 1.00 95.88 86 ARG A N 1
ATOM 716 C CA . ARG A 1 86 ? 6.542 -0.941 -15.194 1.00 95.88 86 ARG A CA 1
ATOM 717 C C . ARG A 1 86 ? 7.222 -0.241 -16.381 1.00 95.88 86 ARG A C 1
ATOM 719 O O . ARG A 1 86 ? 7.332 -0.881 -17.427 1.00 95.88 86 ARG A O 1
ATOM 726 N N . PRO A 1 87 ? 7.732 0.998 -16.250 1.00 96.00 87 PRO A N 1
ATOM 727 C CA . PRO A 1 87 ? 8.405 1.657 -17.369 1.00 96.00 87 PRO A CA 1
ATOM 728 C C . PRO A 1 87 ? 9.711 0.941 -17.769 1.00 96.00 87 PRO A C 1
ATOM 730 O O . PRO A 1 87 ? 10.003 0.814 -18.961 1.00 96.00 87 PRO A O 1
ATOM 733 N N . LEU A 1 88 ? 10.432 0.335 -16.813 1.00 95.69 88 LEU A N 1
ATOM 734 C CA . LEU A 1 88 ? 11.597 -0.511 -17.109 1.00 95.69 88 LEU A CA 1
ATOM 735 C C . LEU A 1 88 ? 11.225 -1.745 -17.944 1.00 95.69 88 LEU A C 1
ATOM 737 O O . LEU A 1 88 ? 11.894 -2.043 -18.933 1.00 95.69 88 LEU A O 1
ATOM 741 N N . ALA A 1 89 ? 10.153 -2.452 -17.580 1.00 96.69 89 ALA A N 1
ATOM 742 C CA . ALA A 1 89 ? 9.676 -3.628 -18.302 1.00 96.69 89 ALA A CA 1
ATOM 743 C C . ALA A 1 89 ? 9.246 -3.267 -19.728 1.00 96.69 89 ALA A C 1
ATOM 745 O O . ALA A 1 89 ? 9.584 -3.982 -20.670 1.00 96.69 89 ALA A O 1
ATOM 746 N N . GLU A 1 90 ? 8.569 -2.131 -19.911 1.00 96.12 90 GLU A N 1
ATOM 747 C CA . GLU A 1 90 ? 8.202 -1.612 -21.232 1.00 96.12 90 GLU A CA 1
ATOM 748 C C . GLU A 1 90 ? 9.428 -1.272 -22.085 1.00 96.12 90 GLU A C 1
ATOM 750 O O . GLU A 1 90 ? 9.445 -1.555 -23.286 1.00 96.12 90 GLU A O 1
ATOM 755 N N . LYS A 1 91 ? 10.459 -0.667 -21.488 1.00 95.25 91 LYS A N 1
ATOM 756 C CA . LYS A 1 91 ? 11.717 -0.344 -22.172 1.00 95.25 91 LYS A CA 1
ATOM 757 C C . LYS A 1 91 ? 12.452 -1.614 -22.605 1.00 95.25 91 LYS A C 1
ATOM 759 O O . LYS A 1 91 ? 12.792 -1.750 -23.778 1.00 95.25 91 LYS A O 1
ATOM 764 N N . VAL A 1 92 ? 12.647 -2.563 -21.688 1.00 95.25 92 VAL A N 1
ATOM 765 C CA . VAL A 1 92 ? 13.329 -3.840 -21.964 1.00 95.25 92 VAL A CA 1
ATOM 766 C C . VAL A 1 92 ? 12.565 -4.658 -23.008 1.00 95.25 92 VAL A C 1
ATOM 768 O O . VAL A 1 92 ? 13.161 -5.166 -23.957 1.00 95.25 92 VAL A O 1
ATOM 771 N N . SER A 1 93 ? 11.237 -4.722 -22.888 1.00 96.88 93 SER A N 1
ATOM 772 C CA . SER A 1 93 ? 10.357 -5.376 -23.858 1.00 96.88 93 SER A CA 1
ATOM 773 C C . SER A 1 93 ? 10.501 -4.786 -25.265 1.00 96.88 93 SER A C 1
ATOM 775 O O . SER A 1 93 ? 10.568 -5.533 -26.243 1.00 96.88 93 SER A O 1
ATOM 777 N N . ARG A 1 94 ? 10.575 -3.454 -25.393 1.00 96.56 94 ARG A N 1
ATOM 778 C CA . ARG A 1 94 ? 10.777 -2.771 -26.682 1.00 96.56 94 ARG A CA 1
ATOM 779 C C . ARG A 1 94 ? 12.146 -3.066 -27.293 1.00 96.56 94 ARG A C 1
ATOM 781 O O . ARG A 1 94 ? 12.211 -3.371 -28.480 1.00 96.56 94 ARG A O 1
ATOM 788 N N . ILE A 1 95 ? 13.214 -3.031 -26.495 1.00 96.25 95 ILE A N 1
ATOM 789 C CA . ILE A 1 95 ? 14.577 -3.344 -26.960 1.00 96.25 95 ILE A CA 1
ATOM 790 C C . ILE A 1 95 ? 14.646 -4.785 -27.483 1.00 96.25 95 ILE A C 1
ATOM 792 O O . ILE A 1 95 ? 15.102 -5.020 -28.598 1.00 96.25 95 ILE A O 1
ATOM 796 N N . ALA A 1 96 ? 14.114 -5.746 -26.725 1.00 97.00 96 ALA A N 1
ATOM 797 C CA . ALA A 1 96 ? 14.109 -7.149 -27.130 1.00 97.00 96 ALA A CA 1
ATOM 798 C C . ALA A 1 96 ? 13.282 -7.398 -28.407 1.00 97.00 96 ALA A C 1
ATOM 800 O O . ALA A 1 96 ? 13.683 -8.197 -29.254 1.00 97.00 96 ALA A O 1
ATOM 801 N N . GLN A 1 97 ? 12.158 -6.692 -28.583 1.00 97.69 97 GLN A N 1
ATOM 802 C CA . GLN A 1 97 ? 11.388 -6.736 -29.830 1.00 97.69 97 GLN A CA 1
ATOM 803 C C . GLN A 1 97 ? 12.189 -6.194 -31.019 1.00 97.69 97 GLN A C 1
ATOM 805 O O . GLN A 1 97 ? 12.159 -6.807 -32.085 1.00 97.69 97 GLN A O 1
ATOM 810 N N . ALA A 1 98 ? 12.929 -5.096 -30.836 1.00 96.81 98 ALA A N 1
ATOM 811 C CA . ALA A 1 98 ? 13.775 -4.514 -31.880 1.00 96.81 98 ALA A CA 1
ATOM 812 C C . ALA A 1 98 ? 14.917 -5.456 -32.304 1.00 96.81 98 ALA A C 1
ATOM 814 O O . ALA A 1 98 ? 15.310 -5.466 -33.464 1.00 96.81 98 ALA A O 1
ATOM 815 N N . TRP A 1 99 ? 15.395 -6.303 -31.390 1.00 97.12 99 TRP A N 1
ATOM 816 C CA . TRP A 1 99 ? 16.369 -7.364 -31.676 1.00 97.12 99 TRP A CA 1
ATOM 817 C C . TRP A 1 99 ? 15.758 -8.630 -32.300 1.00 97.12 99 TRP A C 1
ATOM 819 O O . TRP A 1 99 ? 16.461 -9.612 -32.515 1.00 97.12 99 TRP A O 1
ATOM 829 N N . GLY A 1 100 ? 14.453 -8.635 -32.592 1.00 96.56 100 GLY A N 1
ATOM 830 C CA . GLY A 1 100 ? 13.761 -9.738 -33.266 1.00 96.56 100 GLY A CA 1
ATOM 831 C C . GLY A 1 100 ? 12.941 -10.648 -32.347 1.00 96.56 100 GLY A C 1
ATOM 832 O O . GLY A 1 100 ? 12.177 -11.482 -32.839 1.00 96.56 100 GLY A O 1
ATOM 833 N N . ASN A 1 101 ? 12.995 -10.475 -31.020 1.00 96.62 101 ASN A N 1
ATOM 834 C CA . ASN A 1 101 ? 12.182 -11.264 -30.092 1.00 96.62 101 ASN A CA 1
ATOM 835 C C . ASN A 1 101 ? 10.773 -10.673 -29.927 1.00 96.62 101 ASN A C 1
ATOM 837 O O . ASN A 1 101 ? 10.460 -9.979 -28.958 1.00 96.62 101 ASN A O 1
ATOM 841 N N . ARG A 1 102 ? 9.874 -11.010 -30.854 1.00 94.06 102 ARG A N 1
ATOM 842 C CA . ARG A 1 102 ? 8.474 -10.545 -30.830 1.00 94.06 102 ARG A CA 1
ATOM 843 C C . ARG A 1 102 ? 7.703 -10.967 -29.570 1.00 94.06 102 ARG A C 1
ATOM 845 O O . ARG A 1 102 ? 6.799 -10.250 -29.142 1.00 94.06 102 ARG A O 1
ATOM 852 N N . LYS A 1 103 ? 8.065 -12.096 -28.941 1.00 94.81 103 LYS A N 1
ATOM 853 C CA . LYS A 1 103 ? 7.405 -12.592 -27.715 1.00 94.81 103 LYS A CA 1
ATOM 854 C C . LYS A 1 103 ? 7.664 -11.690 -26.504 1.00 94.81 103 LYS A C 1
ATOM 856 O O . LYS A 1 103 ? 6.862 -11.688 -25.572 1.00 94.81 103 LYS A O 1
ATOM 861 N N . ALA A 1 104 ? 8.720 -10.873 -26.538 1.00 95.56 104 ALA A N 1
ATOM 862 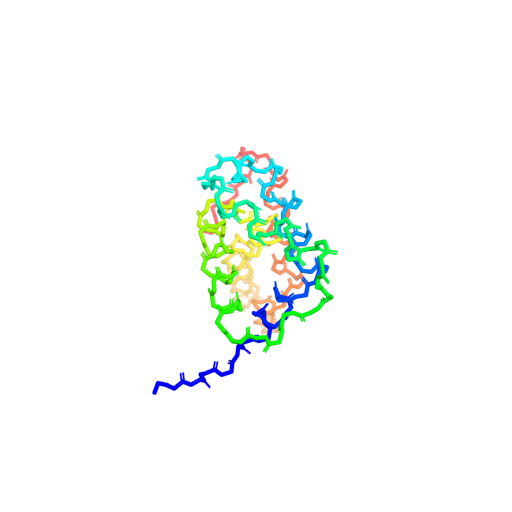C CA . ALA A 1 104 ? 9.058 -9.959 -25.452 1.00 95.56 104 ALA A CA 1
ATOM 863 C C . ALA A 1 104 ? 7.980 -8.901 -25.182 1.00 95.56 104 ALA A C 1
ATOM 865 O O . ALA A 1 104 ? 7.953 -8.340 -24.089 1.00 95.56 104 ALA A O 1
ATOM 866 N N . LYS A 1 105 ? 7.042 -8.658 -26.111 1.00 95.19 105 LYS A N 1
ATOM 867 C CA . LYS A 1 105 ? 5.869 -7.797 -25.878 1.00 95.19 105 LYS A CA 1
ATOM 868 C C . LYS A 1 105 ? 5.089 -8.184 -24.613 1.00 95.19 105 LYS A C 1
ATOM 870 O O . LYS A 1 105 ? 4.607 -7.308 -23.902 1.00 95.19 105 LYS A O 1
ATOM 875 N N . ALA A 1 106 ? 4.990 -9.480 -24.312 1.00 96.25 106 ALA A N 1
ATOM 876 C CA . ALA A 1 106 ? 4.270 -9.972 -23.138 1.00 96.25 106 ALA A CA 1
ATOM 877 C C . ALA A 1 106 ? 4.937 -9.584 -21.805 1.00 96.25 106 ALA A C 1
ATOM 879 O O . ALA A 1 106 ? 4.243 -9.438 -20.802 1.00 96.25 106 ALA A O 1
ATOM 880 N N . TRP A 1 107 ? 6.256 -9.355 -21.790 1.00 96.31 107 TRP A N 1
ATOM 881 C CA . TRP A 1 107 ? 7.011 -9.047 -20.568 1.00 96.31 107 TRP A CA 1
ATOM 882 C C . TRP A 1 107 ? 6.556 -7.749 -19.900 1.00 96.31 107 TRP A C 1
ATOM 884 O O . TRP A 1 107 ? 6.551 -7.656 -18.678 1.00 96.31 107 TRP A O 1
ATOM 894 N N . ALA A 1 108 ? 6.106 -6.767 -20.687 1.00 94.56 108 ALA A N 1
ATOM 895 C CA . ALA A 1 108 ? 5.584 -5.505 -20.167 1.00 94.56 108 ALA A CA 1
ATOM 896 C C . ALA A 1 108 ? 4.284 -5.668 -19.354 1.00 94.56 108 ALA A C 1
ATOM 898 O O . ALA A 1 108 ? 3.914 -4.761 -18.615 1.00 94.56 108 ALA A O 1
ATOM 899 N N . ASN A 1 109 ? 3.603 -6.812 -19.478 1.00 94.56 109 ASN A N 1
ATOM 900 C CA . ASN A 1 109 ? 2.378 -7.135 -18.744 1.00 94.56 109 ASN A CA 1
ATOM 901 C C . ASN A 1 109 ? 2.592 -8.205 -17.662 1.00 94.56 109 ASN A C 1
ATOM 903 O O . ASN A 1 109 ? 1.680 -8.481 -16.882 1.00 94.56 109 ASN A O 1
ATOM 907 N N . ASP A 1 110 ? 3.780 -8.807 -17.594 1.00 96.56 110 ASP A N 1
ATOM 908 C CA . ASP A 1 110 ? 4.099 -9.808 -16.583 1.00 96.56 110 ASP A CA 1
ATOM 909 C C . ASP A 1 110 ? 4.390 -9.122 -15.240 1.00 96.56 110 ASP A C 1
ATOM 911 O O . ASP A 1 110 ? 5.418 -8.473 -15.043 1.00 96.56 110 ASP A O 1
ATOM 915 N N . SER A 1 111 ? 3.472 -9.290 -14.287 1.00 94.88 111 SER A N 1
ATOM 916 C CA . SER A 1 111 ? 3.571 -8.683 -12.956 1.00 94.88 111 SER A CA 1
ATOM 917 C C . SER A 1 111 ? 4.805 -9.139 -12.173 1.00 94.88 111 SER A C 1
ATOM 919 O O . SER A 1 111 ? 5.354 -8.346 -11.404 1.00 94.88 111 SER A O 1
ATOM 921 N N . ASN A 1 112 ? 5.257 -10.382 -12.361 1.00 96.69 112 ASN A N 1
ATOM 922 C CA . ASN A 1 112 ? 6.452 -10.895 -11.693 1.00 96.69 112 ASN A CA 1
ATOM 923 C C . ASN A 1 112 ? 7.708 -10.269 -12.293 1.00 96.69 112 ASN A C 1
ATOM 925 O O . ASN A 1 112 ? 8.600 -9.859 -11.551 1.00 96.69 112 ASN A O 1
ATOM 929 N N . PHE A 1 113 ? 7.748 -10.128 -13.619 1.00 96.69 113 PHE A N 1
ATOM 930 C CA . PHE A 1 113 ? 8.860 -9.482 -14.311 1.00 96.69 113 PHE A CA 1
ATOM 931 C C . PHE A 1 113 ? 8.973 -7.994 -13.956 1.00 96.69 113 PHE A C 1
ATOM 933 O O . PHE A 1 113 ? 10.048 -7.516 -13.591 1.00 96.69 113 PHE A O 1
ATOM 940 N N . ILE A 1 114 ? 7.846 -7.277 -13.965 1.00 97.50 114 ILE A N 1
ATOM 941 C CA . ILE A 1 114 ? 7.752 -5.881 -13.518 1.00 97.50 114 ILE A CA 1
ATOM 942 C C . ILE A 1 114 ? 8.273 -5.753 -12.083 1.00 97.50 114 ILE A C 1
ATOM 944 O O . ILE A 1 114 ? 9.123 -4.911 -11.792 1.00 97.50 114 ILE A O 1
ATOM 948 N N . PHE A 1 115 ? 7.780 -6.593 -11.171 1.00 97.12 115 PHE A N 1
ATOM 949 C CA . PHE A 1 115 ? 8.190 -6.545 -9.771 1.00 97.12 115 PHE A CA 1
ATOM 950 C C . PHE A 1 115 ? 9.685 -6.842 -9.597 1.00 97.12 115 PHE A C 1
ATOM 952 O O . PHE A 1 115 ? 10.361 -6.123 -8.860 1.00 97.12 115 PHE A O 1
ATOM 959 N N . TYR A 1 116 ? 10.209 -7.844 -10.309 1.00 96.88 116 TYR A N 1
ATOM 960 C CA . TYR A 1 116 ? 11.628 -8.194 -10.312 1.00 96.88 116 TYR A CA 1
ATOM 961 C C . TYR A 1 116 ? 12.506 -7.009 -10.729 1.00 96.88 116 TYR A C 1
ATOM 963 O O . TYR A 1 116 ? 13.421 -6.641 -9.991 1.00 96.88 116 TYR A O 1
ATOM 971 N N . LEU A 1 117 ? 12.192 -6.357 -11.854 1.00 96.19 117 LEU A N 1
ATOM 972 C CA . LEU A 1 117 ? 12.945 -5.190 -12.324 1.00 96.19 117 LEU A CA 1
ATOM 973 C C . LEU A 1 117 ? 12.886 -4.036 -11.321 1.00 96.19 117 LEU A C 1
ATOM 975 O O . LEU A 1 117 ? 13.907 -3.415 -11.029 1.00 96.19 117 LEU A O 1
ATOM 979 N N . GLY A 1 118 ? 11.711 -3.786 -10.743 1.00 96.19 118 GLY A N 1
ATOM 980 C CA . GLY A 1 118 ? 11.527 -2.760 -9.722 1.00 96.19 118 GLY A CA 1
ATOM 981 C C . GLY A 1 118 ? 12.352 -2.997 -8.457 1.00 96.19 118 GLY A C 1
ATOM 982 O O . GLY A 1 118 ? 12.972 -2.069 -7.937 1.00 96.19 118 GLY A O 1
ATOM 983 N N . ILE A 1 119 ? 12.390 -4.236 -7.959 1.00 96.56 119 ILE A N 1
ATOM 984 C CA . ILE A 1 119 ? 13.202 -4.607 -6.792 1.00 96.56 119 ILE A CA 1
ATOM 985 C C . ILE A 1 119 ? 14.691 -4.544 -7.124 1.00 96.56 119 ILE A C 1
ATOM 987 O O . ILE A 1 119 ? 15.456 -3.972 -6.347 1.00 96.56 119 ILE A O 1
ATOM 991 N N . SER A 1 120 ? 15.096 -5.065 -8.284 1.00 95.62 120 SER A N 1
ATOM 992 C CA . SER A 1 120 ? 16.482 -4.990 -8.747 1.00 95.62 120 SER A CA 1
ATOM 993 C C . SER A 1 120 ? 16.956 -3.539 -8.791 1.00 95.62 120 SER A C 1
ATOM 995 O O . SER A 1 120 ? 18.004 -3.211 -8.244 1.00 95.62 120 SER A O 1
ATOM 997 N N . TRP A 1 121 ? 16.145 -2.639 -9.348 1.00 95.69 121 TRP A N 1
ATOM 998 C CA . TRP A 1 121 ? 16.430 -1.207 -9.399 1.00 95.69 121 TRP A CA 1
ATOM 999 C C . TRP A 1 121 ? 16.545 -0.557 -8.015 1.00 95.69 121 TRP A C 1
ATOM 1001 O O . TRP A 1 121 ? 17.468 0.220 -7.766 1.00 95.69 121 TRP A O 1
ATOM 1011 N N . LEU A 1 122 ? 15.628 -0.883 -7.095 1.00 93.75 122 LEU A N 1
ATOM 1012 C CA . LEU A 1 122 ? 15.649 -0.363 -5.723 1.00 93.75 122 LEU A CA 1
ATOM 1013 C C . LEU A 1 122 ? 16.907 -0.805 -4.964 1.00 93.75 122 LEU A C 1
ATOM 1015 O O . LEU A 1 122 ? 17.442 -0.015 -4.186 1.00 93.75 122 LEU A O 1
ATOM 1019 N N . ASN A 1 123 ? 17.381 -2.025 -5.227 1.00 94.69 123 ASN A N 1
ATOM 1020 C CA . ASN A 1 123 ? 18.595 -2.591 -4.637 1.00 94.69 123 ASN A CA 1
ATOM 1021 C C . ASN A 1 123 ? 19.880 -2.171 -5.367 1.00 94.69 123 ASN A C 1
ATOM 1023 O O . ASN A 1 123 ? 20.970 -2.301 -4.816 1.00 94.69 123 ASN A O 1
ATOM 1027 N N . THR A 1 124 ? 19.770 -1.660 -6.594 1.00 94.50 124 THR A N 1
ATOM 1028 C CA . THR A 1 124 ? 20.919 -1.168 -7.356 1.00 94.50 124 THR A CA 1
ATOM 1029 C C . THR A 1 124 ? 21.432 0.123 -6.719 1.00 94.50 124 THR A C 1
ATOM 1031 O O . THR A 1 124 ? 20.658 1.053 -6.443 1.00 94.50 124 THR A O 1
ATOM 1034 N N . SER A 1 125 ? 22.750 0.171 -6.489 1.00 91.75 125 SER A N 1
ATOM 1035 C CA . SER A 1 125 ? 23.450 1.368 -6.013 1.00 91.75 125 SER A CA 1
ATOM 1036 C C . SER A 1 125 ? 23.147 2.556 -6.922 1.00 91.75 125 SER A C 1
ATOM 1038 O O . SER A 1 125 ? 23.011 2.403 -8.135 1.00 91.75 125 SER A O 1
ATOM 1040 N N . ILE A 1 126 ? 23.061 3.751 -6.336 1.00 88.56 126 ILE A N 1
ATOM 1041 C CA . ILE A 1 126 ? 22.670 4.982 -7.037 1.00 88.56 126 ILE A CA 1
ATOM 1042 C C . ILE A 1 126 ? 23.561 5.238 -8.265 1.00 88.56 126 ILE A C 1
ATOM 1044 O O . ILE A 1 126 ? 23.059 5.700 -9.282 1.00 88.56 126 ILE A O 1
ATOM 1048 N N . ILE A 1 127 ? 24.841 4.857 -8.202 1.00 91.25 127 ILE A N 1
ATOM 1049 C CA . ILE A 1 127 ? 25.826 5.035 -9.283 1.00 91.25 127 ILE A CA 1
ATOM 1050 C C . ILE A 1 127 ? 25.456 4.237 -10.549 1.00 91.25 127 ILE A C 1
ATOM 1052 O O . ILE A 1 127 ? 25.708 4.695 -11.658 1.00 91.25 127 ILE A O 1
ATOM 1056 N N . TYR A 1 128 ? 24.826 3.067 -10.404 1.00 88.19 128 TYR A N 1
ATOM 1057 C CA . TYR A 1 128 ? 24.498 2.161 -11.520 1.00 88.19 128 TYR A CA 1
ATOM 1058 C C . TYR A 1 128 ? 23.017 2.185 -11.905 1.00 88.19 128 TYR A C 1
ATOM 1060 O O . TYR A 1 128 ? 22.545 1.386 -12.716 1.00 88.19 128 TYR A O 1
ATOM 1068 N N . ARG A 1 129 ? 22.247 3.069 -11.278 1.00 86.19 129 ARG A N 1
ATOM 1069 C CA . ARG A 1 129 ? 20.798 3.089 -11.395 1.00 86.19 129 ARG A CA 1
ATOM 1070 C C . ARG A 1 129 ? 20.385 3.762 -12.699 1.00 86.19 129 ARG A C 1
ATOM 1072 O O . ARG A 1 129 ? 20.559 4.965 -12.867 1.00 86.19 129 ARG A O 1
ATOM 1079 N N . GLN A 1 130 ? 19.793 2.993 -13.609 1.00 78.56 130 GLN A N 1
ATOM 1080 C CA . GLN A 1 130 ? 19.229 3.560 -14.834 1.00 78.56 130 GLN A CA 1
ATOM 1081 C C . GLN A 1 130 ? 17.965 4.369 -14.529 1.00 78.56 130 GLN A C 1
ATOM 1083 O O . GLN A 1 130 ? 17.202 3.963 -13.663 1.00 78.56 130 GLN A O 1
ATOM 1088 N N . PRO A 1 131 ? 17.688 5.482 -15.218 1.00 76.81 131 PRO A N 1
ATOM 1089 C CA . PRO A 1 131 ? 16.415 6.172 -15.050 1.00 76.81 131 PRO A CA 1
ATOM 1090 C C . PRO A 1 131 ? 15.248 5.245 -15.454 1.00 76.81 131 PRO A C 1
ATOM 1092 O O . PRO A 1 131 ? 15.381 4.542 -16.466 1.00 76.81 131 PRO A O 1
ATOM 1095 N N . PRO A 1 132 ? 14.169 5.190 -14.644 1.00 68.44 132 PRO A N 1
ATOM 1096 C CA . PRO A 1 132 ? 12.984 4.393 -14.939 1.00 68.44 132 PRO A CA 1
ATOM 1097 C C . PRO A 1 132 ? 12.262 4.890 -16.190 1.00 68.44 132 PRO A C 1
ATOM 1099 O O . PRO A 1 132 ? 12.210 6.123 -16.402 1.00 68.44 132 PRO A O 1
#